Protein AF-A0A327HDX0-F1 (afdb_monomer)

Mean predicted aligned error: 11.71 Å

Solvent-accessible surface area (backbone atoms only — not comparable to full-atom values): 4956 Å² total; per-residue (Å²): 113,73,64,57,56,50,50,52,58,62,74,31,72,66,28,62,75,54,77,61,46,37,69,58,48,49,71,52,49,53,60,49,50,51,51,51,50,29,53,53,38,18,59,76,48,76,65,34,61,66,62,14,49,53,53,44,60,62,42,52,61,61,53,54,52,50,52,53,51,51,51,52,56,52,50,63,70,68,50,79,80,77,90,74,84,127

Structure (mmCIF, N/CA/C/O backbone):
data_AF-A0A327HDX0-F1
#
_entry.id   AF-A0A327HDX0-F1
#
loop_
_atom_site.group_PDB
_atom_site.id
_atom_site.type_symbol
_atom_site.label_atom_id
_atom_site.label_alt_id
_atom_site.label_comp_id
_atom_site.label_asym_id
_atom_site.label_entity_id
_atom_site.label_seq_id
_atom_site.pdbx_PDB_ins_code
_atom_site.Cartn_x
_atom_site.Cartn_y
_atom_site.Cartn_z
_atom_site.occupancy
_atom_site.B_iso_or_equiv
_atom_site.auth_seq_id
_atom_site.auth_comp_id
_atom_site.auth_asym_id
_atom_site.auth_atom_id
_atom_site.pdbx_PDB_model_num
ATOM 1 N N . MET A 1 1 ? -5.845 -14.179 22.946 1.00 53.16 1 MET A N 1
ATOM 2 C CA . MET A 1 1 ? -4.863 -13.157 22.518 1.00 53.16 1 MET A CA 1
ATOM 3 C C . MET A 1 1 ? -5.062 -12.691 21.074 1.00 53.16 1 MET A C 1
ATOM 5 O O . MET A 1 1 ? -5.371 -11.525 20.898 1.00 53.16 1 MET A O 1
ATOM 9 N N . VAL A 1 2 ? -4.955 -13.544 20.039 1.00 53.22 2 VAL A N 1
ATOM 10 C CA . VAL A 1 2 ? -5.291 -13.134 18.646 1.00 53.22 2 VAL A CA 1
ATOM 11 C C . VAL A 1 2 ? -6.801 -12.929 18.466 1.00 53.22 2 VAL A C 1
ATOM 13 O O . VAL A 1 2 ? -7.215 -11.966 17.830 1.00 53.22 2 VAL A O 1
ATOM 16 N N . GLY A 1 3 ? -7.613 -13.788 19.094 1.00 54.66 3 GLY A N 1
ATOM 17 C CA . GLY A 1 3 ? -9.074 -13.660 19.111 1.00 54.66 3 GLY A CA 1
ATOM 18 C C . GLY A 1 3 ? -9.548 -12.325 19.683 1.00 54.66 3 GLY A C 1
ATOM 19 O O . GLY A 1 3 ? -10.382 -11.689 19.067 1.00 54.66 3 GLY A O 1
ATOM 20 N N . ASP A 1 4 ? -8.934 -11.839 20.766 1.00 55.50 4 ASP A N 1
ATOM 21 C CA . ASP A 1 4 ? -9.322 -10.575 21.413 1.00 55.50 4 ASP A CA 1
ATOM 22 C C . ASP A 1 4 ? -8.998 -9.341 20.557 1.00 55.50 4 ASP A C 1
ATOM 24 O O . ASP A 1 4 ? -9.740 -8.365 20.578 1.00 55.50 4 ASP A O 1
ATOM 28 N N . LEU A 1 5 ? -7.910 -9.368 19.773 1.00 57.97 5 LEU A N 1
ATOM 29 C CA . LEU A 1 5 ? -7.621 -8.307 18.798 1.00 57.97 5 LEU A CA 1
ATOM 30 C C . LEU A 1 5 ? -8.622 -8.313 17.639 1.00 57.97 5 LEU A C 1
ATOM 32 O O . LEU A 1 5 ? -9.006 -7.248 17.159 1.00 57.97 5 LEU A O 1
ATOM 36 N N . VAL A 1 6 ? -9.032 -9.502 17.191 1.00 56.12 6 VAL A N 1
ATOM 37 C CA . VAL A 1 6 ? -10.041 -9.665 16.140 1.00 56.12 6 VAL A CA 1
ATOM 38 C C . VAL A 1 6 ? -11.415 -9.231 16.652 1.00 56.12 6 VAL A C 1
ATOM 40 O O . VAL A 1 6 ? -12.071 -8.437 15.986 1.00 56.12 6 VAL A O 1
ATOM 43 N N . ASP A 1 7 ? -11.810 -9.641 17.857 1.00 56.69 7 ASP A N 1
ATOM 44 C CA . ASP A 1 7 ? -13.068 -9.238 18.495 1.00 56.69 7 ASP A CA 1
ATOM 45 C C . ASP A 1 7 ? -13.120 -7.730 18.722 1.00 56.69 7 ASP A C 1
ATOM 47 O O . ASP A 1 7 ? -14.135 -7.091 18.452 1.00 56.69 7 ASP A O 1
ATOM 51 N N . ARG A 1 8 ? -12.003 -7.121 19.132 1.00 58.00 8 ARG A N 1
ATOM 52 C CA . ARG A 1 8 ? -11.892 -5.665 19.294 1.00 58.00 8 ARG A CA 1
ATOM 53 C C . ARG A 1 8 ? -11.908 -4.915 17.960 1.00 58.00 8 ARG A C 1
ATOM 55 O O . ARG A 1 8 ? -12.358 -3.775 17.916 1.00 58.00 8 ARG A O 1
ATOM 62 N N . ALA A 1 9 ? -11.448 -5.536 16.874 1.00 54.19 9 ALA A N 1
ATOM 63 C CA . ALA A 1 9 ? -11.564 -4.987 15.523 1.00 54.19 9 ALA A CA 1
ATOM 64 C C . ALA A 1 9 ? -12.990 -5.118 14.952 1.00 54.19 9 ALA A C 1
ATOM 66 O O . ALA A 1 9 ? -13.402 -4.257 14.181 1.00 54.19 9 ALA A O 1
ATOM 67 N N . ILE A 1 10 ? -13.744 -6.153 15.345 1.00 51.66 10 ILE A N 1
ATOM 68 C CA . ILE A 1 10 ? -15.138 -6.390 14.923 1.00 51.66 10 ILE A CA 1
ATOM 69 C C . ILE A 1 10 ? -16.131 -5.533 15.724 1.00 51.66 10 ILE A C 1
ATOM 71 O O . ILE A 1 10 ? -17.094 -5.033 15.151 1.00 51.66 10 ILE A O 1
ATOM 75 N N . THR A 1 11 ? -15.891 -5.339 17.023 1.00 51.56 11 THR A N 1
ATOM 76 C CA . THR A 1 11 ? -16.723 -4.514 17.929 1.00 51.56 11 THR A CA 1
ATOM 77 C C . THR A 1 11 ? -16.359 -3.029 17.917 1.00 51.56 11 THR A C 1
ATOM 79 O O . THR A 1 11 ? -17.001 -2.215 18.577 1.00 51.56 11 THR A O 1
ATOM 82 N N . SER A 1 12 ? -15.320 -2.660 17.169 1.00 56.19 12 SER A N 1
ATOM 83 C CA . SER A 1 12 ? -14.939 -1.272 16.953 1.00 56.19 12 SER A CA 1
ATOM 84 C C . SER A 1 12 ? -16.004 -0.553 16.106 1.00 56.19 12 SER A C 1
ATOM 86 O O . SER A 1 12 ? -16.450 -1.121 15.105 1.00 56.19 12 SER A O 1
ATOM 88 N N . PRO A 1 13 ? -16.356 0.713 16.417 1.00 52.94 13 PRO A N 1
ATOM 89 C CA . PRO A 1 13 ? -17.319 1.528 15.654 1.00 52.94 13 PRO A CA 1
ATOM 90 C C . PRO A 1 13 ? -16.976 1.677 14.156 1.00 52.94 13 PRO A C 1
ATOM 92 O O . PRO A 1 13 ? -17.790 2.143 13.365 1.00 52.94 13 PRO A O 1
ATOM 95 N N . ILE A 1 14 ? -15.787 1.228 13.742 1.00 52.56 14 ILE A N 1
ATOM 96 C CA . ILE A 1 14 ? -15.342 1.087 12.350 1.00 52.56 14 ILE A CA 1
ATOM 97 C C . ILE A 1 14 ? -16.228 0.144 11.530 1.00 52.56 14 ILE A C 1
ATOM 99 O O . ILE A 1 14 ? -16.403 0.359 10.332 1.00 52.56 14 ILE A O 1
ATOM 103 N N . ASN A 1 15 ? -16.822 -0.872 12.151 1.00 51.62 15 ASN A N 1
ATOM 104 C CA . ASN A 1 15 ? -17.718 -1.776 11.438 1.00 51.62 15 ASN A CA 1
ATOM 105 C C . ASN A 1 15 ? -19.092 -1.145 11.160 1.00 51.62 15 ASN A C 1
ATOM 107 O O . ASN A 1 15 ? -19.677 -1.404 10.107 1.00 51.62 15 ASN A O 1
ATOM 111 N N . ASP A 1 16 ? -19.563 -0.257 12.037 1.00 56.81 16 ASP A N 1
ATOM 112 C CA . ASP A 1 16 ? -20.828 0.468 11.859 1.00 56.81 16 ASP A CA 1
ATOM 113 C C . ASP A 1 16 ? -20.717 1.629 10.858 1.00 56.81 16 ASP A C 1
ATOM 115 O O . ASP A 1 16 ? -21.717 2.019 10.258 1.00 56.81 16 ASP A O 1
ATOM 119 N N . LEU A 1 17 ? -19.500 2.115 10.581 1.00 60.50 17 LE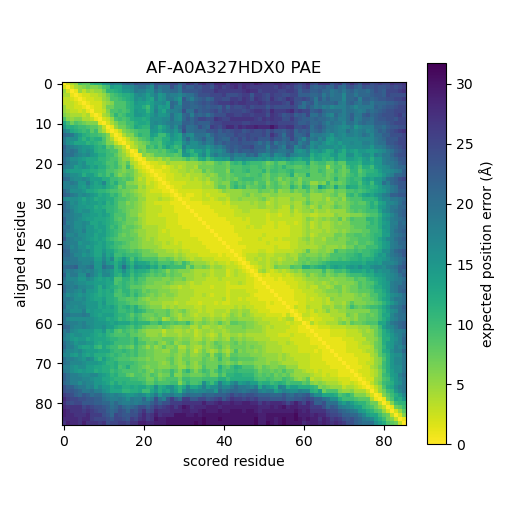U A N 1
ATOM 120 C CA . LEU A 1 17 ? -19.230 3.225 9.656 1.00 60.50 17 LEU A CA 1
ATOM 121 C C . LEU A 1 17 ? -19.719 2.984 8.209 1.00 60.50 17 LEU A C 1
ATOM 123 O O . LEU A 1 17 ? -19.941 3.952 7.485 1.00 60.50 17 LEU A O 1
ATOM 127 N N . MET A 1 18 ? -19.930 1.727 7.785 1.00 60.19 18 MET A N 1
ATOM 128 C CA . MET A 1 18 ? -20.582 1.373 6.505 1.00 60.19 18 MET A CA 1
ATOM 129 C C . MET A 1 18 ? -21.629 0.251 6.648 1.00 60.19 18 MET A C 1
ATOM 131 O O . MET A 1 18 ? -21.783 -0.579 5.749 1.00 60.19 18 MET A O 1
ATOM 135 N N . GLY A 1 19 ? -22.309 0.166 7.797 1.00 64.94 19 GLY A N 1
ATOM 136 C CA . GLY A 1 19 ? -23.356 -0.840 8.032 1.00 64.94 19 GLY A CA 1
ATOM 137 C C . GLY A 1 19 ? -22.862 -2.293 7.968 1.00 64.94 19 GLY A C 1
ATOM 138 O O . GLY A 1 19 ? -23.555 -3.157 7.438 1.00 64.94 19 GLY A O 1
ATOM 139 N N . GLY A 1 20 ? -21.637 -2.562 8.434 1.00 70.44 20 GLY A N 1
ATOM 140 C CA . GLY A 1 20 ? -21.015 -3.893 8.456 1.00 70.44 20 GLY A CA 1
ATOM 141 C C . GLY A 1 20 ? -20.249 -4.288 7.186 1.00 70.44 20 GLY A C 1
ATOM 142 O O . GLY A 1 20 ? -19.472 -5.243 7.208 1.00 70.44 20 GLY A O 1
ATOM 143 N N . TYR A 1 21 ? -20.386 -3.544 6.081 1.00 75.50 21 TYR A N 1
ATOM 144 C CA . TYR A 1 21 ? -19.710 -3.855 4.809 1.00 75.50 21 TYR A CA 1
ATOM 145 C C . TYR A 1 21 ? -18.253 -3.391 4.733 1.00 75.50 21 TYR A C 1
ATOM 147 O O . TYR A 1 21 ? -17.541 -3.732 3.785 1.00 75.50 21 TYR A O 1
ATOM 155 N N . TYR A 1 22 ? -17.786 -2.642 5.729 1.00 73.31 22 TYR A N 1
ATOM 156 C CA . TYR A 1 22 ? -16.467 -2.021 5.727 1.00 73.31 22 TYR A CA 1
ATOM 157 C C . TYR A 1 22 ? -15.326 -3.034 5.523 1.00 73.31 22 TYR A C 1
ATOM 159 O O . TYR A 1 22 ? -14.443 -2.812 4.700 1.00 73.31 22 TYR A O 1
ATOM 167 N N . VAL A 1 23 ? -15.367 -4.193 6.190 1.00 75.25 23 VAL A N 1
ATOM 168 C CA . VAL A 1 23 ? -14.326 -5.233 6.053 1.00 75.25 23 VAL A CA 1
ATOM 169 C C . VAL A 1 23 ? -14.302 -5.838 4.647 1.00 75.25 23 VAL A C 1
ATOM 171 O O . VAL A 1 23 ? -13.227 -6.152 4.131 1.00 75.25 23 VAL A O 1
ATOM 174 N N . PHE A 1 24 ? -15.469 -5.992 4.016 1.00 76.81 24 PHE A N 1
ATOM 175 C CA . PHE A 1 24 ? -15.574 -6.502 2.650 1.00 76.81 24 PHE A CA 1
ATOM 176 C C . PHE A 1 24 ? -15.062 -5.472 1.642 1.00 76.81 24 PHE A C 1
ATOM 178 O O . PHE A 1 24 ? -14.192 -5.795 0.831 1.00 76.81 24 PHE A O 1
ATOM 185 N N . LEU A 1 25 ? -15.527 -4.221 1.750 1.00 76.75 25 LEU A N 1
ATOM 186 C CA . LEU A 1 25 ? -15.040 -3.121 0.920 1.00 76.75 25 LEU A CA 1
ATOM 187 C C . LEU A 1 25 ? -13.534 -2.965 1.077 1.00 76.75 25 LEU A C 1
ATOM 189 O O . LEU A 1 25 ? -12.836 -2.911 0.079 1.00 76.75 25 LEU A O 1
ATOM 193 N N . ARG A 1 26 ? -12.998 -2.998 2.295 1.00 80.06 26 ARG A N 1
ATOM 194 C CA . ARG A 1 26 ? -11.558 -2.893 2.544 1.00 80.06 26 ARG A CA 1
ATOM 195 C C . ARG A 1 26 ? -10.752 -3.965 1.812 1.00 80.06 26 ARG A C 1
ATOM 197 O O . ARG A 1 26 ? -9.733 -3.660 1.201 1.00 80.06 26 ARG A O 1
ATOM 204 N N . ARG A 1 27 ? -11.213 -5.217 1.827 1.00 81.31 27 ARG A N 1
ATOM 205 C CA . ARG A 1 27 ? -10.537 -6.331 1.139 1.00 81.31 27 ARG A CA 1
ATOM 206 C C . ARG A 1 27 ? -10.635 -6.261 -0.385 1.00 81.31 27 ARG A C 1
ATOM 208 O O . ARG A 1 27 ? -9.841 -6.918 -1.042 1.00 81.31 27 ARG A O 1
ATOM 215 N N . LEU A 1 28 ? -11.565 -5.484 -0.937 1.00 84.44 28 LEU A N 1
ATOM 216 C CA . LEU A 1 28 ? -11.715 -5.267 -2.379 1.00 84.44 28 LEU A CA 1
ATOM 217 C C . LEU A 1 28 ? -10.997 -3.991 -2.847 1.00 84.44 28 LEU A C 1
ATOM 219 O O . LEU A 1 28 ? -10.300 -3.984 -3.857 1.00 84.44 28 LEU A O 1
ATOM 223 N N . LEU A 1 29 ? -11.157 -2.912 -2.089 1.00 84.25 29 LEU A N 1
ATOM 224 C CA . LEU A 1 29 ? -10.762 -1.550 -2.432 1.00 84.25 29 LEU A CA 1
ATOM 225 C C . LEU A 1 29 ? -9.258 -1.348 -2.215 1.00 84.25 29 LEU A C 1
ATOM 227 O O . LEU A 1 29 ? -8.599 -0.750 -3.058 1.00 84.25 29 LEU A O 1
ATOM 231 N N . LEU A 1 30 ? -8.688 -1.930 -1.154 1.00 84.69 30 LEU A N 1
ATOM 232 C CA . LEU A 1 30 ? -7.252 -1.868 -0.878 1.00 84.69 30 LEU A CA 1
ATOM 233 C C . LEU A 1 30 ? -6.426 -2.530 -2.000 1.00 84.69 30 LEU A C 1
ATOM 235 O O . LEU A 1 30 ? -5.608 -1.831 -2.597 1.00 84.69 30 LEU A O 1
ATOM 239 N N . PRO A 1 31 ? -6.656 -3.802 -2.397 1.00 85.69 31 PRO A N 1
ATOM 240 C CA . PRO A 1 31 ? -5.942 -4.374 -3.539 1.00 85.69 31 PRO A CA 1
ATOM 241 C C . PRO A 1 31 ? -6.258 -3.664 -4.863 1.00 85.69 31 PRO A C 1
ATOM 243 O O . PRO A 1 31 ? -5.353 -3.514 -5.680 1.00 85.69 31 PRO A O 1
ATOM 246 N N . ALA A 1 32 ? -7.485 -3.170 -5.073 1.00 88.19 32 ALA A N 1
ATOM 247 C CA . ALA A 1 32 ? -7.814 -2.394 -6.270 1.00 88.19 32 ALA A CA 1
ATOM 248 C C . ALA A 1 32 ? -6.984 -1.100 -6.373 1.00 88.19 32 ALA A C 1
ATOM 250 O O . ALA A 1 32 ? -6.443 -0.812 -7.438 1.00 88.19 32 ALA A O 1
ATOM 251 N N . ILE A 1 33 ? -6.813 -0.359 -5.272 1.00 87.25 33 ILE A N 1
ATOM 252 C CA . ILE A 1 33 ? -5.952 0.833 -5.224 1.00 87.25 33 ILE A CA 1
ATOM 253 C C . ILE A 1 33 ? -4.507 0.469 -5.573 1.00 87.25 33 ILE A C 1
ATOM 255 O O . ILE A 1 33 ? -3.886 1.163 -6.373 1.00 87.25 33 ILE A O 1
ATOM 259 N N . PHE A 1 34 ? -3.973 -0.630 -5.032 1.00 87.50 34 PHE A N 1
ATOM 260 C CA . PHE A 1 34 ? -2.607 -1.058 -5.354 1.00 87.50 34 PHE A CA 1
ATOM 261 C C . PHE A 1 34 ? -2.429 -1.413 -6.828 1.00 87.50 34 PHE A C 1
ATOM 263 O O . PHE A 1 34 ? -1.410 -1.057 -7.416 1.00 87.50 34 PHE A O 1
ATOM 270 N N . ILE A 1 35 ? -3.422 -2.057 -7.444 1.00 90.69 35 ILE A N 1
ATOM 271 C CA . ILE A 1 35 ? -3.406 -2.342 -8.883 1.00 90.69 35 ILE A CA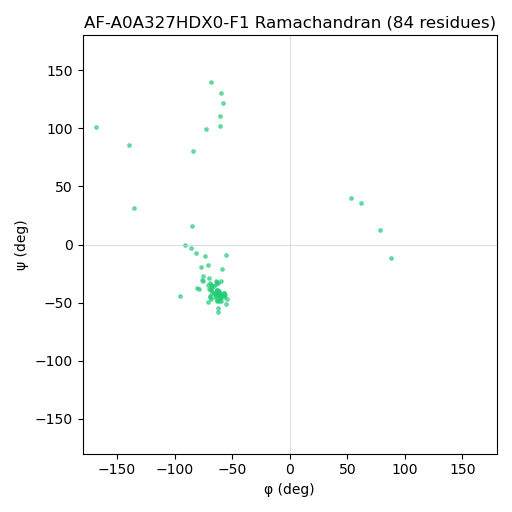 1
ATOM 272 C C . ILE A 1 35 ? -3.428 -1.037 -9.686 1.00 90.69 35 ILE A C 1
ATOM 274 O O . ILE A 1 35 ? 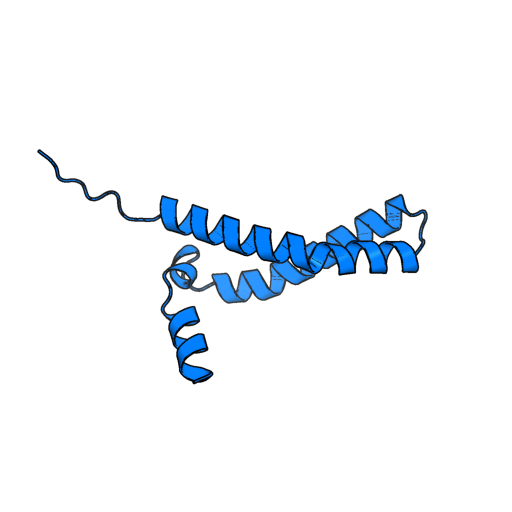-2.659 -0.894 -10.632 1.00 90.69 35 ILE A O 1
ATOM 278 N N . LEU A 1 36 ? -4.255 -0.063 -9.296 1.00 91.38 36 LEU A N 1
ATOM 279 C CA . LEU A 1 36 ? -4.316 1.236 -9.972 1.00 91.38 36 LEU A CA 1
ATOM 280 C C . LEU A 1 36 ? -2.998 2.011 -9.858 1.00 91.38 36 LEU A C 1
ATOM 282 O O . LEU A 1 36 ? -2.518 2.536 -10.859 1.00 91.38 36 LEU A O 1
ATOM 286 N N . ILE A 1 37 ? -2.385 2.041 -8.670 1.00 89.75 37 ILE A N 1
ATOM 287 C CA . ILE A 1 37 ? -1.066 2.656 -8.458 1.00 89.75 37 ILE A CA 1
ATOM 288 C C . ILE A 1 37 ? -0.017 1.948 -9.319 1.00 89.75 37 ILE A C 1
ATOM 290 O O . ILE A 1 37 ? 0.763 2.613 -9.996 1.00 89.75 37 ILE A O 1
ATOM 294 N N . PHE A 1 38 ? -0.026 0.614 -9.349 1.00 90.31 38 PHE A N 1
ATOM 295 C CA . PHE A 1 38 ? 0.907 -0.158 -10.162 1.00 90.31 38 PHE A CA 1
ATOM 296 C C . PHE A 1 38 ? 0.782 0.165 -11.648 1.00 90.31 38 PHE A C 1
ATOM 298 O O . PHE A 1 38 ? 1.789 0.436 -12.296 1.00 90.31 38 PHE A O 1
ATOM 305 N N . LEU A 1 39 ? -0.442 0.174 -12.182 1.00 92.50 39 LEU A N 1
ATOM 306 C CA . LEU A 1 39 ? -0.700 0.485 -13.588 1.00 92.50 39 LEU A CA 1
ATOM 307 C C . LEU A 1 39 ? -0.293 1.919 -13.936 1.0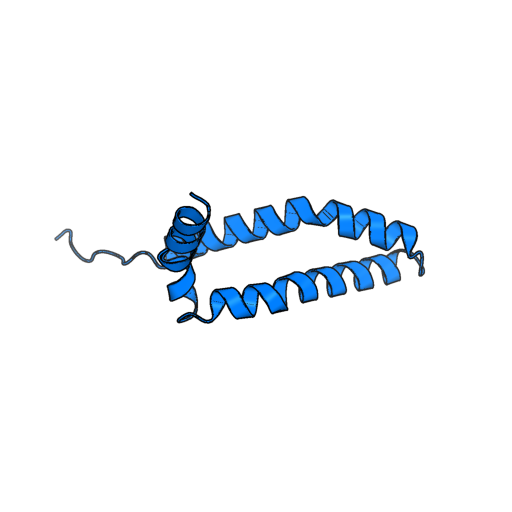0 92.50 39 LEU A C 1
ATOM 309 O O . LEU A 1 39 ? 0.334 2.136 -14.969 1.00 92.50 39 LEU A O 1
ATOM 313 N N . LEU A 1 40 ? -0.586 2.879 -13.057 1.00 92.00 40 LEU A N 1
ATOM 314 C CA . LEU A 1 40 ? -0.192 4.274 -13.239 1.00 92.00 40 LEU A CA 1
ATOM 315 C C . LEU A 1 40 ? 1.332 4.422 -13.294 1.00 92.00 40 LEU A C 1
ATOM 317 O O . LEU A 1 40 ? 1.871 5.061 -14.193 1.00 92.00 40 LEU A O 1
ATOM 321 N N . VAL A 1 41 ? 2.045 3.819 -12.341 1.00 91.25 41 VAL A N 1
ATOM 322 C CA . VAL A 1 41 ? 3.509 3.901 -12.306 1.00 91.25 41 VAL A CA 1
ATOM 323 C C . VAL A 1 41 ? 4.127 3.135 -13.472 1.00 91.25 41 VAL A C 1
ATOM 325 O O . VAL A 1 41 ? 5.141 3.571 -14.011 1.00 91.25 41 VAL A O 1
ATOM 328 N N . PHE A 1 42 ? 3.528 2.018 -13.883 1.00 92.50 42 PHE A N 1
ATOM 329 C CA . PHE A 1 42 ? 3.961 1.251 -15.047 1.00 92.50 42 PHE A CA 1
ATOM 330 C C . PHE A 1 42 ? 3.886 2.077 -16.335 1.00 92.50 42 PHE A C 1
ATOM 332 O O . PHE A 1 42 ? 4.851 2.084 -17.100 1.00 92.50 42 PHE A O 1
ATOM 339 N N . ASP A 1 43 ? 2.792 2.816 -16.530 1.00 92.62 43 ASP A N 1
ATOM 340 C CA . ASP A 1 43 ? 2.608 3.718 -17.669 1.00 92.62 43 ASP A CA 1
ATOM 341 C C . ASP A 1 43 ? 3.643 4.858 -17.657 1.00 92.62 43 ASP A C 1
ATOM 343 O O . ASP A 1 43 ? 4.386 5.048 -18.620 1.00 92.62 43 ASP A O 1
ATOM 347 N N . ILE A 1 44 ? 3.815 5.526 -16.508 1.00 92.12 44 ILE A N 1
ATOM 348 C CA . ILE A 1 44 ? 4.809 6.603 -16.328 1.00 92.12 44 ILE A CA 1
ATOM 349 C C . ILE A 1 44 ? 6.249 6.092 -16.516 1.00 92.12 44 ILE A C 1
ATOM 351 O O . ILE A 1 44 ? 7.117 6.814 -17.008 1.00 92.12 44 ILE A O 1
ATOM 355 N N . SER A 1 45 ? 6.522 4.840 -16.141 1.00 89.81 45 SER A N 1
ATOM 356 C CA . SER A 1 45 ? 7.855 4.229 -16.220 1.00 89.81 45 SER A CA 1
ATOM 357 C C . SER A 1 45 ? 8.168 3.626 -17.595 1.00 89.81 45 SER A C 1
ATOM 359 O O . SER A 1 45 ? 9.102 2.827 -17.699 1.00 89.81 45 SER A O 1
ATOM 361 N N . ASN A 1 46 ? 7.405 3.969 -18.641 1.00 89.44 46 ASN A N 1
ATOM 362 C CA . ASN A 1 46 ? 7.549 3.433 -20.001 1.00 89.44 46 ASN A CA 1
ATOM 363 C C . ASN A 1 46 ? 7.528 1.892 -20.047 1.00 89.4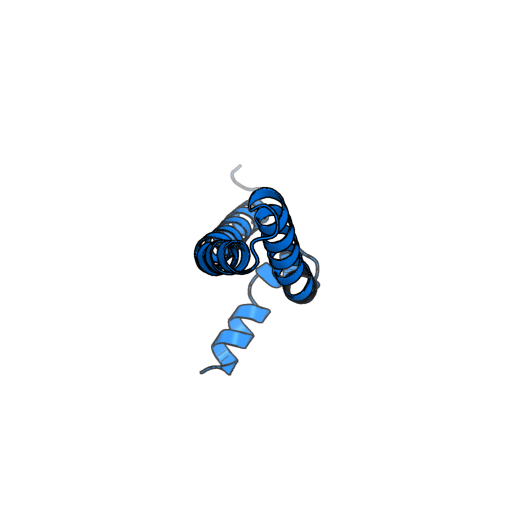4 46 ASN A C 1
ATOM 365 O O . ASN A 1 46 ? 8.316 1.263 -20.754 1.00 89.44 46 ASN A O 1
ATOM 369 N N . GLY A 1 47 ? 6.666 1.266 -19.245 1.00 86.50 47 GLY A N 1
ATOM 370 C CA . GLY A 1 47 ? 6.534 -0.190 -19.194 1.00 86.50 47 GLY A CA 1
ATOM 371 C C . GLY A 1 47 ? 7.617 -0.915 -18.387 1.00 86.50 47 GLY A C 1
ATOM 372 O O . GLY A 1 47 ? 7.722 -2.141 -18.455 1.00 86.50 47 GLY A O 1
ATOM 373 N N . SER A 1 48 ? 8.424 -0.199 -17.596 1.00 91.44 48 SER A N 1
ATOM 374 C CA . SER A 1 48 ? 9.361 -0.828 -16.659 1.00 91.44 48 SER A CA 1
ATOM 375 C C . SER A 1 48 ? 8.622 -1.428 -15.457 1.00 91.44 48 SER A C 1
ATOM 377 O O . SER A 1 48 ? 8.275 -0.741 -14.492 1.00 91.44 48 SER A O 1
ATOM 379 N N . SER A 1 49 ? 8.409 -2.744 -15.498 1.00 88.81 49 SER A N 1
ATOM 380 C CA . SER A 1 49 ? 7.747 -3.511 -14.434 1.00 88.81 49 SER A CA 1
ATOM 381 C C . SER A 1 49 ? 8.518 -3.502 -13.110 1.00 88.81 49 SER A C 1
ATOM 383 O O . SER A 1 49 ? 7.907 -3.509 -12.043 1.00 88.81 49 SER A O 1
ATOM 385 N N . VAL A 1 50 ? 9.852 -3.432 -13.163 1.00 91.06 50 VAL A N 1
ATOM 386 C CA . VAL A 1 50 ? 10.717 -3.398 -11.972 1.00 91.06 50 VAL A CA 1
ATOM 387 C C . VAL A 1 50 ? 10.553 -2.081 -11.214 1.00 91.06 50 VAL A C 1
ATOM 389 O O . VAL A 1 50 ? 10.358 -2.093 -10.000 1.00 91.06 50 VAL A O 1
ATOM 392 N N . LEU A 1 51 ? 10.574 -0.946 -11.920 1.00 88.00 51 LEU A N 1
ATOM 393 C CA . LEU A 1 51 ? 10.370 0.368 -11.300 1.00 88.00 51 LEU A CA 1
ATOM 394 C C . LEU A 1 51 ? 8.954 0.500 -10.733 1.00 88.00 51 LEU A C 1
ATOM 396 O O . LEU A 1 51 ? 8.787 0.953 -9.600 1.00 88.00 51 LEU A O 1
ATOM 400 N N . ALA A 1 52 ? 7.951 0.017 -11.471 1.00 90.50 52 ALA A N 1
ATOM 401 C CA . ALA A 1 52 ? 6.570 -0.009 -11.005 1.00 90.50 52 ALA A CA 1
ATOM 402 C C . ALA A 1 52 ? 6.398 -0.833 -9.723 1.00 90.50 52 ALA A C 1
ATOM 404 O O . ALA A 1 52 ? 5.746 -0.375 -8.783 1.00 90.50 52 ALA A O 1
ATOM 405 N N . ALA A 1 53 ? 7.028 -2.008 -9.638 1.00 89.50 53 ALA A N 1
ATOM 406 C CA . ALA A 1 53 ? 6.972 -2.856 -8.452 1.00 89.50 53 ALA A CA 1
ATOM 407 C C . ALA A 1 53 ? 7.661 -2.215 -7.238 1.00 89.50 53 ALA A C 1
ATOM 409 O O . ALA A 1 53 ? 7.111 -2.258 -6.139 1.00 89.50 53 ALA A O 1
ATOM 410 N N . ILE A 1 54 ? 8.826 -1.583 -7.426 1.00 92.25 54 ILE A N 1
ATOM 411 C CA . ILE A 1 54 ? 9.564 -0.913 -6.342 1.00 92.25 54 ILE A CA 1
ATOM 412 C C . ILE A 1 54 ? 8.752 0.254 -5.774 1.00 92.25 54 ILE A C 1
ATOM 414 O O . ILE A 1 54 ? 8.597 0.363 -4.560 1.00 92.25 54 ILE A O 1
ATOM 418 N N . ILE A 1 55 ? 8.200 1.107 -6.636 1.00 89.00 55 ILE A N 1
ATOM 419 C CA . ILE A 1 55 ? 7.436 2.287 -6.212 1.00 89.00 55 ILE A CA 1
ATOM 420 C C . ILE A 1 55 ? 6.106 1.868 -5.574 1.00 89.00 55 ILE A C 1
ATOM 422 O O . ILE A 1 55 ? 5.749 2.362 -4.504 1.00 89.00 55 ILE A O 1
ATOM 426 N N . THR A 1 56 ? 5.396 0.913 -6.179 1.00 90.50 56 THR A N 1
ATOM 427 C CA . THR A 1 56 ? 4.131 0.401 -5.631 1.00 90.50 56 THR A CA 1
ATOM 428 C C . THR A 1 56 ? 4.360 -0.307 -4.297 1.00 90.50 56 THR A C 1
ATOM 430 O O . THR A 1 56 ? 3.656 -0.028 -3.329 1.00 90.50 56 THR A O 1
ATOM 433 N N . GLY A 1 57 ? 5.385 -1.157 -4.196 1.00 88.62 57 GLY A N 1
ATOM 434 C CA . GLY A 1 57 ? 5.771 -1.805 -2.943 1.00 88.62 57 GLY A CA 1
ATOM 435 C C . GLY A 1 57 ? 6.205 -0.801 -1.872 1.00 88.62 57 GLY A C 1
ATOM 436 O O . GLY A 1 57 ? 5.798 -0.916 -0.720 1.00 88.62 57 GLY A O 1
ATOM 437 N N . GLY A 1 58 ? 6.952 0.241 -2.250 1.00 90.81 58 GLY A N 1
ATOM 438 C CA . GLY A 1 58 ? 7.331 1.338 -1.355 1.00 90.81 58 GLY A CA 1
ATOM 439 C C . GLY A 1 58 ? 6.134 2.145 -0.841 1.00 90.81 58 GLY A C 1
ATOM 440 O O . GLY A 1 58 ? 6.132 2.592 0.305 1.00 90.81 58 GLY A O 1
ATOM 441 N N . SER A 1 59 ? 5.079 2.277 -1.650 1.00 88.38 59 SER A N 1
ATOM 442 C CA . SER A 1 59 ? 3.842 2.965 -1.263 1.00 88.38 59 SER A CA 1
ATOM 443 C C . SER A 1 59 ? 2.957 2.185 -0.282 1.00 88.38 59 SER A C 1
ATOM 445 O O . SER A 1 59 ? 2.047 2.782 0.295 1.00 88.38 59 SER A O 1
ATOM 447 N N . LEU A 1 60 ? 3.241 0.899 -0.013 1.00 85.56 60 LEU A N 1
ATOM 448 C CA . LEU A 1 60 ? 2.462 0.083 0.932 1.00 85.56 60 LEU A CA 1
ATOM 449 C C . LEU A 1 60 ? 2.358 0.734 2.315 1.00 85.56 60 LEU A C 1
ATOM 451 O O . LEU A 1 60 ? 1.269 0.828 2.871 1.00 85.56 60 LEU A O 1
ATOM 455 N N . GLY A 1 61 ? 3.475 1.223 2.856 1.00 85.50 61 GLY A N 1
ATOM 456 C CA . GLY A 1 61 ? 3.502 1.865 4.172 1.00 85.50 61 GLY A CA 1
ATOM 457 C C . GLY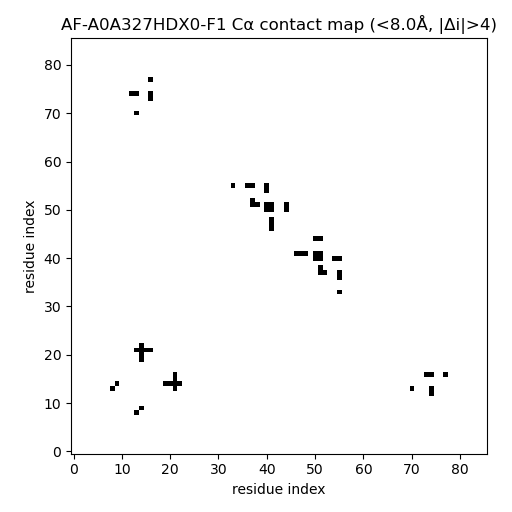 A 1 61 ? 2.642 3.136 4.236 1.00 85.50 61 GLY A C 1
ATOM 458 O O . GLY A 1 61 ? 1.708 3.192 5.038 1.00 85.50 61 GLY A O 1
ATOM 459 N N . PRO A 1 62 ? 2.912 4.146 3.386 1.00 85.88 62 PRO A N 1
ATOM 460 C CA . PRO A 1 62 ? 2.146 5.390 3.364 1.00 85.88 62 PRO A CA 1
ATOM 461 C C . PRO A 1 62 ? 0.645 5.189 3.135 1.00 85.88 62 PRO A C 1
ATOM 463 O O . PRO A 1 62 ? -0.162 5.813 3.820 1.00 85.88 62 PRO A O 1
ATOM 466 N N . VAL A 1 63 ? 0.254 4.298 2.218 1.00 85.75 63 VAL A N 1
ATOM 467 C CA . VAL A 1 63 ? -1.162 4.036 1.907 1.00 85.75 63 VAL A CA 1
ATOM 468 C C . VAL A 1 63 ? -1.897 3.451 3.115 1.00 85.75 63 VAL A C 1
ATOM 470 O O . VAL A 1 63 ? -3.007 3.882 3.421 1.00 85.75 63 VAL A O 1
ATOM 473 N N . LEU A 1 64 ? -1.270 2.526 3.849 1.00 83.44 64 LEU A N 1
ATOM 474 C CA . LEU A 1 64 ? -1.859 1.947 5.061 1.00 83.44 64 LEU A CA 1
ATOM 475 C C . LEU A 1 64 ? -1.982 2.968 6.204 1.00 83.44 64 LEU A C 1
ATOM 477 O O . LEU A 1 64 ? -2.957 2.938 6.953 1.00 83.44 64 LEU A O 1
ATOM 481 N N . LEU A 1 65 ? -1.025 3.891 6.337 1.00 85.38 65 LEU A N 1
ATOM 482 C CA . LEU A 1 65 ? -1.106 4.981 7.317 1.00 85.38 65 LEU A CA 1
ATOM 483 C C . LEU A 1 65 ? -2.228 5.971 6.978 1.00 85.38 65 LEU A C 1
ATOM 485 O O . LEU A 1 65 ? -2.962 6.397 7.869 1.00 85.38 65 LEU A O 1
ATOM 489 N N . LEU A 1 66 ? -2.388 6.310 5.696 1.00 84.31 66 LEU A N 1
ATOM 490 C CA . LEU A 1 66 ? -3.478 7.166 5.226 1.00 84.31 66 LEU A CA 1
ATOM 491 C C . LEU A 1 66 ? -4.846 6.518 5.453 1.00 84.31 66 LEU A C 1
ATOM 493 O O . LEU A 1 66 ? -5.769 7.203 5.889 1.00 84.31 66 LEU A O 1
ATOM 497 N N . GLU A 1 67 ? -4.966 5.208 5.214 1.00 81.75 67 GLU A N 1
ATOM 498 C CA . GLU A 1 67 ? -6.175 4.443 5.528 1.00 81.75 67 GLU A CA 1
ATOM 499 C C . GLU A 1 67 ? -6.545 4.605 7.012 1.00 81.75 67 GLU A C 1
ATOM 501 O O . GLU A 1 67 ? -7.668 4.994 7.329 1.00 81.75 67 GLU A O 1
ATOM 506 N N . GLN A 1 68 ? -5.594 4.384 7.925 1.00 80.38 68 GLN A N 1
ATOM 507 C CA . GLN A 1 68 ? -5.827 4.532 9.366 1.00 80.38 68 GLN A CA 1
ATOM 508 C C . GLN A 1 68 ? -6.225 5.957 9.750 1.00 80.38 68 GLN A C 1
ATOM 510 O O . GLN A 1 68 ? -7.155 6.152 10.532 1.00 80.38 68 GLN A O 1
ATOM 515 N N . TRP A 1 69 ? -5.555 6.957 9.181 1.00 82.81 69 TRP A N 1
ATOM 516 C CA . TRP A 1 69 ? -5.863 8.356 9.454 1.00 82.81 69 TRP A CA 1
ATOM 517 C C . TRP A 1 69 ? -7.273 8.736 8.992 1.00 82.81 69 TRP A C 1
ATOM 519 O O . TRP A 1 69 ? -8.011 9.388 9.730 1.00 82.81 69 TRP A O 1
ATOM 529 N N . PHE A 1 70 ? -7.676 8.282 7.802 1.00 81.50 70 PHE A N 1
ATOM 530 C CA . PHE A 1 70 ? -9.017 8.517 7.273 1.00 81.50 70 PHE A CA 1
ATOM 531 C C . PHE A 1 70 ? -10.094 7.883 8.158 1.00 81.50 70 PHE A C 1
ATOM 533 O O . PHE A 1 70 ? -11.091 8.531 8.465 1.00 81.50 70 PHE A O 1
ATOM 540 N N . ILE A 1 71 ? -9.869 6.654 8.630 1.00 76.62 71 ILE A N 1
ATOM 541 C CA . ILE A 1 71 ? -10.780 5.976 9.559 1.00 76.62 71 ILE A CA 1
ATOM 542 C C . ILE A 1 71 ? -10.932 6.767 10.860 1.00 76.62 71 ILE A C 1
ATOM 544 O O . ILE A 1 71 ? -12.053 6.956 11.322 1.00 76.62 71 ILE A O 1
ATOM 548 N N . ILE A 1 72 ? -9.827 7.241 11.445 1.00 79.94 72 ILE A N 1
ATOM 549 C CA . ILE A 1 72 ? -9.855 8.020 12.692 1.00 79.94 72 ILE A CA 1
ATOM 550 C C . ILE A 1 72 ? -10.669 9.302 12.494 1.00 79.94 72 ILE A C 1
ATOM 552 O O . ILE A 1 72 ? -11.558 9.592 13.288 1.00 79.94 72 ILE A O 1
ATOM 556 N N . ARG A 1 73 ? -10.433 10.029 11.396 1.00 79.06 73 ARG A N 1
ATOM 557 C CA . ARG A 1 73 ? -11.183 11.252 11.067 1.00 79.06 73 ARG A CA 1
ATOM 558 C C . ARG A 1 73 ? -12.668 11.002 10.829 1.00 79.06 73 ARG A C 1
ATOM 560 O O . ARG A 1 73 ? -13.500 11.808 11.235 1.00 79.06 73 ARG A O 1
ATOM 567 N N . LEU A 1 74 ? -13.001 9.897 10.172 1.00 74.94 74 LEU A N 1
ATOM 568 C CA . LEU A 1 74 ? -14.382 9.511 9.912 1.00 74.94 74 LEU A CA 1
ATOM 569 C C . LEU A 1 74 ? -15.089 9.055 11.200 1.00 74.94 74 LEU A C 1
ATOM 571 O O . LEU A 1 74 ? -16.272 9.321 11.383 1.00 74.94 74 LEU A O 1
ATOM 575 N N . ALA A 1 75 ? -14.373 8.399 12.114 1.00 72.88 75 ALA A N 1
ATOM 576 C CA . ALA A 1 75 ? -14.892 8.039 13.430 1.00 72.88 75 ALA A CA 1
ATOM 577 C C . ALA A 1 75 ? -15.127 9.281 14.307 1.00 72.88 75 ALA A C 1
ATOM 579 O O . ALA A 1 75 ? -16.148 9.362 14.984 1.00 72.88 75 ALA A O 1
ATOM 580 N N . GLU A 1 76 ? -14.228 10.271 14.251 1.00 73.94 76 GLU A N 1
ATOM 581 C CA .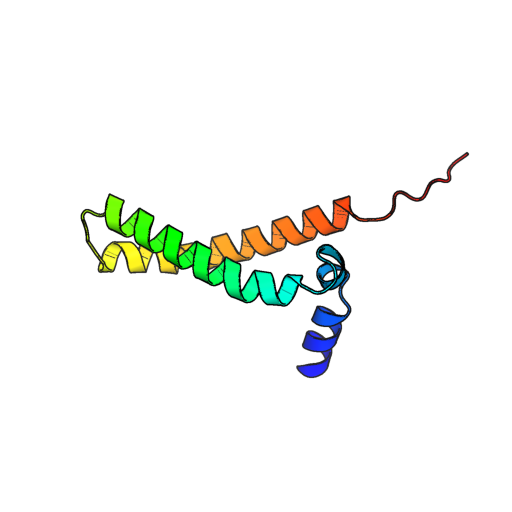 GLU A 1 76 ? -14.404 11.572 14.910 1.00 73.94 76 GLU A CA 1
ATOM 582 C C . GLU A 1 76 ? -15.641 12.319 14.386 1.00 73.94 76 GLU A C 1
ATOM 584 O O . GLU A 1 76 ? -16.386 12.892 15.177 1.00 73.94 76 GLU A O 1
ATOM 589 N N . SER A 1 77 ? -15.893 12.303 13.070 1.00 71.50 77 SER A N 1
ATOM 590 C CA . SER A 1 77 ? -17.033 13.014 12.474 1.00 71.50 77 SER A CA 1
ATOM 591 C C . SER A 1 77 ? -18.384 12.328 12.691 1.00 71.50 77 SER A C 1
ATOM 593 O O . SER A 1 77 ? -19.407 13.008 12.707 1.00 71.50 77 SER A O 1
ATOM 595 N N . ASN A 1 78 ? -18.399 11.002 12.863 1.00 65.12 78 ASN A N 1
ATOM 596 C CA . ASN A 1 78 ? -19.608 10.222 13.148 1.00 65.12 78 ASN A CA 1
ATOM 597 C C . ASN A 1 78 ? -19.892 10.061 14.650 1.00 65.12 78 ASN A C 1
ATOM 599 O O . ASN A 1 78 ? -20.887 9.433 15.017 1.00 65.12 78 ASN A O 1
ATOM 603 N N . ALA A 1 79 ? -19.053 10.618 15.531 1.00 61.75 79 ALA A N 1
ATOM 604 C CA . ALA A 1 79 ? -19.368 10.687 16.950 1.00 61.75 79 ALA A CA 1
ATOM 605 C C . ALA A 1 79 ? -20.671 11.493 17.139 1.00 61.75 79 ALA A C 1
ATOM 607 O O . ALA A 1 79 ? -20.797 12.582 16.571 1.00 61.75 79 ALA A O 1
ATOM 608 N N . PRO A 1 80 ? -21.656 10.989 17.906 1.00 49.81 80 PRO A N 1
ATOM 609 C CA . PRO A 1 80 ? -22.907 11.703 18.109 1.00 49.81 80 PRO A CA 1
ATOM 610 C C . PRO A 1 80 ? -22.606 13.072 18.722 1.00 49.81 80 PRO A C 1
ATOM 612 O O . PRO A 1 80 ? -22.010 13.163 19.797 1.00 49.81 80 PRO A O 1
ATOM 615 N N . GLN A 1 81 ? -23.026 14.146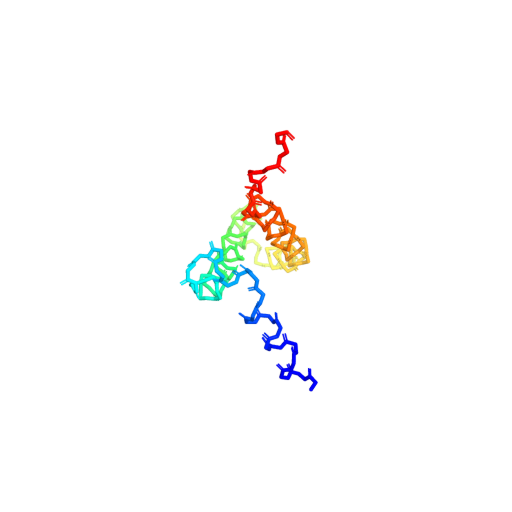 18.047 1.00 52.84 81 GLN A N 1
ATOM 616 C CA . GLN A 1 81 ? -23.147 15.447 18.693 1.00 52.84 81 GLN A CA 1
ATOM 617 C C . GLN A 1 81 ? -24.165 15.281 19.815 1.00 52.84 81 GLN A C 1
ATOM 619 O O . GLN A 1 81 ? -25.358 15.195 19.543 1.00 52.84 81 GLN A O 1
ATOM 624 N N . ASN A 1 82 ? -23.695 15.172 21.058 1.00 44.44 82 ASN A N 1
ATOM 625 C CA . ASN A 1 82 ? -24.561 15.214 22.225 1.00 44.44 82 ASN A CA 1
ATOM 626 C C . ASN A 1 82 ? -25.274 16.578 22.236 1.00 44.44 82 ASN A C 1
ATOM 628 O O . ASN A 1 82 ? -24.602 17.595 22.448 1.00 44.44 82 ASN A O 1
ATOM 632 N N . PRO A 1 83 ? -26.596 16.642 22.001 1.00 56.06 83 PRO A N 1
ATOM 633 C CA . PRO A 1 83 ? -27.331 17.880 22.107 1.00 56.06 83 PRO A CA 1
ATOM 634 C C . PRO A 1 83 ? -27.701 18.066 23.576 1.00 56.06 83 PRO A C 1
ATOM 636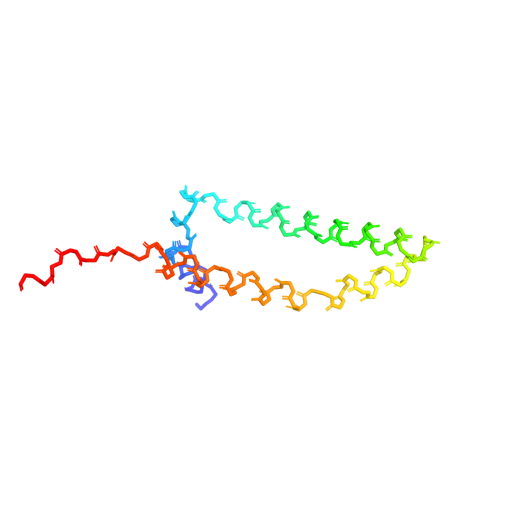 O O . PRO A 1 83 ? -28.813 17.750 23.958 1.00 56.06 83 PRO A O 1
ATOM 639 N N . GLU A 1 84 ? -26.781 18.546 24.410 1.00 49.94 84 GLU A N 1
ATOM 640 C CA . GLU A 1 84 ? -27.163 19.269 25.628 1.00 49.94 84 GLU A CA 1
ATOM 641 C C . GLU A 1 84 ? -25.958 19.958 26.270 1.00 49.94 84 GLU A C 1
ATOM 643 O O . GLU A 1 84 ? -25.165 19.378 27.013 1.00 49.94 84 GLU A O 1
ATOM 648 N N . LYS A 1 85 ? -25.869 21.262 26.025 1.00 44.44 85 LYS A N 1
ATOM 649 C CA . LYS A 1 85 ? -25.701 22.194 27.135 1.00 44.44 85 LYS A CA 1
ATOM 650 C C . LYS A 1 85 ? -26.562 23.422 26.857 1.00 44.44 85 LYS A C 1
ATOM 652 O O . LYS A 1 85 ? -26.120 24.369 26.210 1.00 44.44 85 LYS A O 1
ATOM 657 N N . SER A 1 86 ? -27.827 23.298 27.265 1.00 41.50 86 SER A N 1
ATOM 658 C CA . SER A 1 86 ? -28.658 24.436 27.668 1.00 41.50 86 SER A CA 1
ATOM 659 C C . SER A 1 86 ? -28.065 25.110 28.903 1.00 41.50 86 SER A C 1
ATOM 661 O O . SER A 1 86 ? -27.279 24.456 29.627 1.00 41.50 86 SER A O 1
#

Foldseek 3Di:
DVVVVVVCVQPPCLCVLPPNCNVVCCVVVVVVVLVVQLVVQCVVVVNPNPRSCVVSVVCPVVVVVVVVVVSVVSVVVPDDPPPDDD

pLDDT: mean 74.96, std 15.47, range [41.5, 92.62]

Radius of gyration: 17.88 Å; Cα contacts (8 Å, |Δi|>4): 32; chains: 1; bounding box: 39×38×48 Å

Sequence (86 aa):
MVGDLVDRAITSPINDLMGGYYVFLRRLLLPAIFILIFLLVFDISNGSSVLAAIITGGSLGPVLLLEQWFIIRLAESNAPQNPEKS

Secondary structure (DSSP, 8-state):
-HHHHHHHHHSSTTTGGGTT-HHHHHHHHHHHHHHHHHHHHHHHTTT-HHHHHHHHHHHHHHHHHHHHHHHHHHHHHTS-------